Protein AF-A0A2K1E3D7-F1 (afdb_monomer_lite)

Structure (mmCIF, N/CA/C/O backbone):
data_AF-A0A2K1E3D7-F1
#
_entry.id   AF-A0A2K1E3D7-F1
#
loop_
_atom_site.group_PDB
_atom_site.id
_atom_site.type_symbol
_atom_site.label_atom_id
_atom_site.label_alt_id
_atom_site.label_comp_id
_atom_site.label_asym_id
_atom_site.label_entity_id
_atom_site.label_seq_id
_atom_site.pdbx_PDB_ins_code
_atom_site.Cartn_x
_atom_site.Cartn_y
_atom_site.Cartn_z
_atom_site.occupancy
_atom_site.B_iso_or_equiv
_atom_site.auth_seq_id
_atom_site.auth_comp_id
_atom_site.auth_asym_id
_atom_site.auth_atom_id
_atom_site.pdbx_PDB_model_num
ATOM 1 N N . MET A 1 1 ? 0.948 -9.200 -17.420 1.00 58.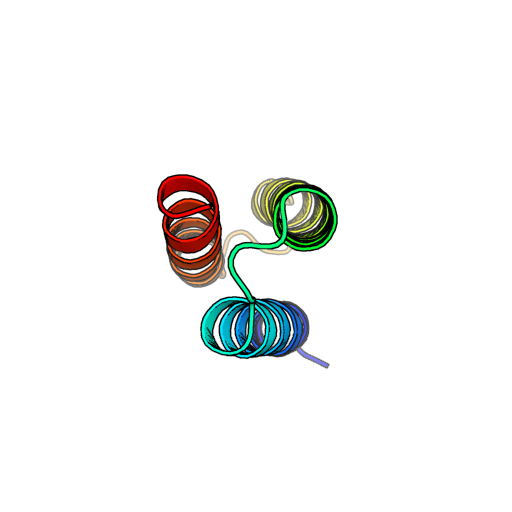81 1 MET A N 1
ATOM 2 C CA . MET A 1 1 ? 0.116 -8.530 -16.407 1.00 58.81 1 MET A CA 1
ATOM 3 C C . MET A 1 1 ? 0.854 -7.258 -16.060 1.00 58.81 1 MET A C 1
ATOM 5 O O . MET A 1 1 ? 2.060 -7.344 -15.872 1.00 58.81 1 MET A O 1
ATOM 9 N N . ASP A 1 2 ? 0.186 -6.115 -16.163 1.00 86.75 2 ASP A N 1
ATOM 10 C CA . ASP A 1 2 ? 0.774 -4.799 -15.898 1.00 86.75 2 ASP A CA 1
ATOM 11 C C . ASP A 1 2 ? 1.115 -4.685 -14.404 1.00 86.75 2 ASP A C 1
ATOM 13 O O . ASP A 1 2 ? 0.310 -5.106 -13.572 1.00 86.75 2 ASP A O 1
ATOM 17 N N . ILE A 1 3 ? 2.305 -4.183 -14.068 1.00 93.19 3 ILE A N 1
ATOM 18 C CA . ILE A 1 3 ? 2.751 -4.036 -12.677 1.00 93.19 3 ILE A CA 1
ATOM 19 C C . ILE A 1 3 ? 1.841 -3.082 -11.901 1.00 93.19 3 ILE A C 1
ATOM 21 O O . ILE A 1 3 ? 1.550 -3.333 -10.733 1.00 93.19 3 ILE A O 1
ATOM 25 N N . ILE A 1 4 ? 1.312 -2.058 -12.574 1.00 95.88 4 ILE A N 1
ATOM 26 C CA . ILE A 1 4 ? 0.352 -1.134 -11.976 1.00 95.88 4 ILE A CA 1
ATOM 27 C C . ILE A 1 4 ? -0.946 -1.858 -11.646 1.00 95.88 4 ILE A C 1
ATOM 29 O O . ILE A 1 4 ? -1.431 -1.727 -10.532 1.00 95.88 4 ILE A O 1
ATOM 33 N N . ASN A 1 5 ? -1.456 -2.716 -12.534 1.00 96.38 5 ASN A N 1
ATOM 34 C CA . ASN A 1 5 ? -2.667 -3.491 -12.237 1.00 96.38 5 ASN A CA 1
ATOM 35 C C . ASN A 1 5 ? -2.484 -4.418 -11.028 1.00 96.38 5 ASN A C 1
ATOM 37 O O . ASN A 1 5 ? -3.408 -4.552 -10.233 1.00 96.38 5 ASN A O 1
ATOM 41 N N . ILE A 1 6 ? -1.300 -5.024 -10.866 1.00 96.12 6 ILE A N 1
ATOM 42 C CA . ILE A 1 6 ? -0.991 -5.849 -9.686 1.00 96.12 6 ILE A CA 1
ATOM 43 C C . ILE A 1 6 ? -1.095 -5.008 -8.414 1.00 96.12 6 ILE A C 1
ATOM 45 O O . ILE A 1 6 ? -1.782 -5.399 -7.474 1.00 96.12 6 ILE A O 1
ATOM 49 N N . TYR A 1 7 ? -0.439 -3.848 -8.386 1.00 97.88 7 TYR A N 1
ATOM 50 C CA . TYR A 1 7 ? -0.485 -2.990 -7.209 1.00 97.88 7 TYR A CA 1
ATOM 51 C C . TYR A 1 7 ? -1.873 -2.405 -6.967 1.00 97.88 7 TYR A C 1
ATOM 53 O O . TYR A 1 7 ? -2.295 -2.350 -5.819 1.00 97.88 7 TYR A O 1
ATOM 61 N N . THR A 1 8 ? -2.616 -2.038 -8.010 1.00 98.06 8 THR A N 1
ATOM 62 C CA . THR A 1 8 ? -4.003 -1.576 -7.886 1.00 98.06 8 THR A CA 1
ATOM 63 C C . THR A 1 8 ? -4.873 -2.613 -7.182 1.00 98.06 8 THR A C 1
ATOM 65 O O . THR A 1 8 ? -5.550 -2.265 -6.219 1.00 98.06 8 THR A O 1
ATOM 68 N N . GLU A 1 9 ? -4.802 -3.885 -7.586 1.00 97.88 9 GLU A N 1
ATOM 69 C CA . GLU A 1 9 ? -5.548 -4.970 -6.932 1.00 97.88 9 GLU A CA 1
ATOM 70 C C . GLU A 1 9 ? -5.142 -5.143 -5.456 1.00 97.88 9 GLU A C 1
ATOM 72 O O . GLU A 1 9 ? -5.997 -5.342 -4.591 1.00 97.88 9 GLU A O 1
ATOM 77 N N . GLU A 1 10 ? -3.846 -5.038 -5.141 1.00 97.94 10 GLU A N 1
ATOM 78 C CA . GLU A 1 10 ? -3.363 -5.111 -3.757 1.00 97.94 10 GLU A CA 1
ATOM 79 C C . GLU A 1 10 ? -3.836 -3.923 -2.904 1.00 97.94 10 GLU A C 1
ATOM 81 O O . GLU A 1 10 ? -4.265 -4.124 -1.765 1.00 97.94 10 GLU A O 1
ATOM 86 N N . VAL A 1 11 ? -3.795 -2.696 -3.439 1.00 98.31 11 VAL A N 1
ATOM 87 C CA . VAL A 1 11 ? -4.271 -1.493 -2.738 1.00 98.31 11 VAL A CA 1
ATOM 88 C C . VAL A 1 11 ? -5.780 -1.567 -2.506 1.00 98.31 11 VAL A C 1
ATOM 90 O O . VAL A 1 11 ? -6.223 -1.343 -1.382 1.00 98.31 11 VAL A O 1
ATOM 93 N N . GLU A 1 12 ? -6.568 -1.948 -3.513 1.00 98.06 12 GLU A N 1
ATOM 94 C CA . GLU A 1 12 ? -8.023 -2.114 -3.378 1.00 98.06 12 GLU A CA 1
ATOM 95 C C . GLU A 1 12 ? -8.384 -3.172 -2.324 1.00 98.06 12 GLU A C 1
ATOM 97 O O . GLU A 1 12 ? -9.312 -2.988 -1.533 1.00 98.06 12 GLU A O 1
ATOM 102 N N . ALA A 1 13 ? -7.628 -4.271 -2.255 1.00 97.69 13 ALA A N 1
ATOM 103 C CA . ALA A 1 13 ? -7.828 -5.288 -1.229 1.00 97.69 13 ALA A CA 1
ATOM 104 C C . ALA A 1 13 ? -7.540 -4.754 0.186 1.00 97.69 13 ALA A C 1
ATOM 106 O O . ALA A 1 13 ? -8.270 -5.083 1.125 1.00 97.69 13 ALA A O 1
ATOM 107 N N . LEU A 1 14 ? -6.498 -3.933 0.355 1.00 97.75 14 LEU A N 1
ATOM 108 C CA . LEU A 1 14 ? -6.182 -3.290 1.634 1.00 97.75 14 LEU A CA 1
ATOM 109 C C . LEU A 1 14 ? -7.235 -2.250 2.033 1.00 97.75 14 LEU A C 1
ATOM 111 O O . LEU A 1 14 ? -7.614 -2.200 3.202 1.00 97.75 14 LEU A O 1
ATOM 115 N N . GLU A 1 15 ? -7.752 -1.469 1.085 1.00 97.06 15 GLU A N 1
ATOM 116 C CA . GLU A 1 15 ? -8.846 -0.518 1.318 1.00 97.06 15 GLU A CA 1
ATOM 117 C C . GLU A 1 15 ? -10.120 -1.239 1.772 1.00 97.06 15 GLU A C 1
ATOM 119 O O . GLU A 1 15 ? -10.705 -0.872 2.789 1.00 97.06 15 GLU A O 1
ATOM 124 N N . ALA A 1 16 ? -10.499 -2.335 1.110 1.00 96.56 16 ALA A N 1
ATOM 125 C CA . ALA A 1 16 ? -11.647 -3.140 1.525 1.00 96.56 16 ALA A CA 1
ATOM 126 C C . ALA A 1 16 ? -11.460 -3.738 2.933 1.00 96.56 16 ALA A C 1
ATOM 128 O O . ALA A 1 16 ? -12.391 -3.748 3.744 1.00 96.56 16 ALA A O 1
ATOM 129 N N . LYS A 1 17 ? -10.247 -4.212 3.258 1.00 95.25 17 LYS A N 1
ATOM 130 C CA . LYS A 1 17 ? -9.918 -4.663 4.619 1.00 95.25 17 LYS A CA 1
ATOM 131 C C . LYS A 1 17 ? -10.057 -3.521 5.622 1.00 95.25 17 LYS A C 1
ATOM 133 O O . LYS A 1 17 ? -10.672 -3.738 6.663 1.00 95.25 17 LYS A O 1
ATOM 138 N N . PHE A 1 18 ? -9.542 -2.335 5.300 1.00 94.50 18 PHE A N 1
ATOM 139 C CA . PHE A 1 18 ? -9.637 -1.135 6.130 1.00 94.50 18 PHE A CA 1
ATOM 140 C C . PHE A 1 18 ? -11.088 -0.721 6.393 1.00 94.50 18 PHE A C 1
ATOM 142 O O . PHE A 1 18 ? -11.451 -0.498 7.542 1.00 94.50 18 PHE A O 1
ATOM 149 N N . GLU A 1 19 ? -11.950 -0.709 5.377 1.00 92.69 19 GLU A N 1
ATOM 150 C CA . GLU A 1 19 ? -13.381 -0.406 5.541 1.00 92.69 19 GLU A CA 1
ATOM 151 C C . GLU A 1 19 ? -14.107 -1.416 6.442 1.00 92.69 19 GLU A C 1
ATOM 153 O O . GLU A 1 19 ? -15.072 -1.074 7.127 1.00 92.69 19 GLU A O 1
ATOM 158 N N . SER A 1 20 ? -13.641 -2.667 6.451 1.00 91.38 20 SER A N 1
ATOM 159 C CA . SER A 1 20 ? -14.195 -3.742 7.278 1.00 91.38 20 SER A CA 1
ATOM 160 C C . SER A 1 20 ? -13.526 -3.891 8.649 1.00 91.38 20 SER A C 1
ATOM 162 O O . SER A 1 20 ? -13.961 -4.728 9.448 1.00 91.38 20 SER A O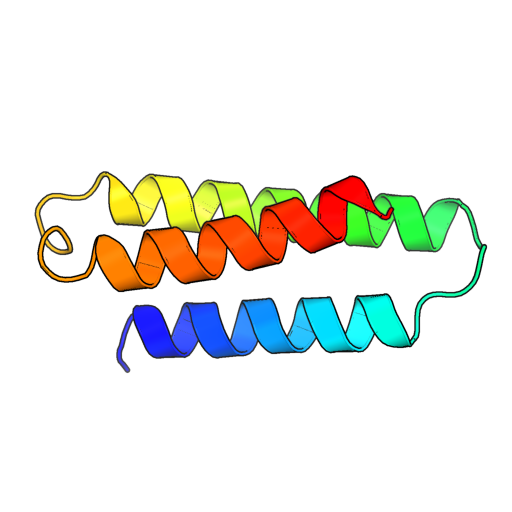 1
ATOM 164 N N . VAL A 1 21 ? -12.462 -3.125 8.924 1.00 88.25 21 VAL A N 1
ATOM 165 C CA . VAL A 1 21 ? -11.654 -3.295 10.133 1.00 88.25 21 VAL A CA 1
ATOM 166 C C . VAL A 1 21 ? -12.471 -2.884 11.356 1.00 88.25 21 VAL A C 1
ATOM 168 O O . VAL A 1 21 ? -13.079 -1.816 11.402 1.00 88.25 21 VAL A O 1
ATOM 171 N N . SER A 1 22 ? -12.514 -3.750 12.366 1.00 80.44 22 SER A N 1
ATOM 172 C CA . SER A 1 22 ? -13.080 -3.394 13.666 1.00 80.44 22 SER A CA 1
ATOM 173 C C . SER A 1 22 ? -12.052 -2.614 14.494 1.00 80.44 22 SER A C 1
ATOM 175 O O . SER A 1 22 ? -10.856 -2.641 14.206 1.00 80.44 22 SER A O 1
ATOM 177 N N . ASP A 1 23 ? -12.486 -1.966 15.579 1.00 78.56 23 ASP A N 1
ATOM 178 C CA . ASP A 1 23 ? -11.593 -1.290 16.543 1.00 78.56 23 ASP A CA 1
ATOM 179 C C . ASP A 1 23 ? -10.705 -2.255 17.366 1.00 78.56 23 ASP A C 1
ATOM 181 O O . ASP A 1 23 ? -10.154 -1.893 18.407 1.00 78.56 23 ASP A O 1
ATOM 185 N N . ASP A 1 24 ? -10.550 -3.500 16.918 1.00 88.94 24 ASP A N 1
ATOM 186 C CA . ASP A 1 24 ? -9.621 -4.449 17.509 1.00 88.94 24 ASP A CA 1
ATOM 187 C C . ASP A 1 24 ? -8.169 -4.041 17.210 1.00 88.94 24 ASP A C 1
ATOM 189 O O . ASP A 1 24 ? -7.734 -3.972 16.058 1.00 88.94 24 ASP A O 1
ATOM 193 N N . SER A 1 25 ? -7.406 -3.784 18.275 1.00 86.31 25 SER A N 1
ATOM 194 C CA . SER A 1 25 ? -6.024 -3.298 18.189 1.00 86.31 25 SER A CA 1
ATOM 195 C C . SER A 1 25 ? -5.111 -4.226 17.388 1.00 86.31 25 SER A C 1
ATOM 197 O O . SER A 1 25 ? -4.255 -3.734 16.660 1.00 86.31 25 SER A O 1
ATOM 199 N N . LEU A 1 26 ? -5.271 -5.546 17.524 1.00 89.75 26 LEU A N 1
ATOM 200 C CA . LEU A 1 26 ? -4.413 -6.518 16.843 1.00 89.75 26 LEU A CA 1
ATOM 201 C C . LEU A 1 26 ? -4.713 -6.545 15.341 1.00 89.75 26 LEU A C 1
ATOM 203 O O . LEU A 1 26 ? -3.806 -6.594 14.516 1.00 89.75 26 LEU A O 1
ATOM 207 N N . THR A 1 27 ? -5.992 -6.459 14.978 1.00 90.44 27 THR A N 1
ATOM 208 C CA . THR A 1 27 ? -6.430 -6.416 13.580 1.00 90.44 27 THR A CA 1
ATOM 209 C C . THR A 1 27 ? -5.946 -5.142 12.879 1.00 90.44 27 THR A C 1
ATOM 211 O O . THR A 1 27 ? -5.457 -5.216 11.752 1.00 90.44 27 THR A O 1
ATOM 214 N N . ARG A 1 28 ? -6.010 -3.983 13.552 1.00 93.44 28 ARG A N 1
ATOM 215 C CA . ARG A 1 28 ? -5.476 -2.714 13.023 1.00 93.44 28 ARG A CA 1
ATOM 216 C C . ARG A 1 28 ? -3.953 -2.739 12.878 1.00 93.44 28 ARG A C 1
ATOM 218 O O . ARG A 1 28 ? -3.440 -2.237 11.882 1.00 93.44 28 ARG A O 1
ATOM 225 N N . GLU A 1 29 ? -3.236 -3.335 13.833 1.00 94.19 29 GLU A N 1
ATOM 226 C CA . GLU A 1 29 ? -1.774 -3.485 13.771 1.00 94.19 29 GLU A CA 1
ATOM 227 C C . GLU A 1 29 ? -1.346 -4.373 12.597 1.00 94.19 29 GLU A C 1
ATOM 229 O O . GLU A 1 29 ? -0.508 -3.957 11.798 1.00 94.19 29 GLU A O 1
ATOM 234 N N . ASN A 1 30 ? -1.991 -5.530 12.422 1.00 94.50 30 ASN A N 1
ATOM 235 C CA . ASN A 1 30 ? -1.717 -6.423 11.295 1.00 94.50 30 ASN A CA 1
ATOM 236 C C . ASN A 1 30 ? -1.996 -5.739 9.950 1.00 94.50 30 ASN A C 1
ATOM 238 O O . ASN A 1 30 ? -1.175 -5.800 9.040 1.00 94.50 30 ASN A O 1
ATOM 242 N N . LEU A 1 31 ? -3.128 -5.036 9.822 1.00 95.81 31 LEU A N 1
ATOM 243 C CA . LEU A 1 31 ? -3.449 -4.305 8.594 1.00 95.81 31 LEU A CA 1
ATOM 244 C C . LEU A 1 31 ? -2.426 -3.196 8.310 1.00 95.81 31 LEU A C 1
ATOM 246 O O . LEU A 1 31 ? -2.059 -2.967 7.156 1.00 95.81 31 LEU A O 1
ATOM 250 N N . LYS A 1 32 ? -1.932 -2.523 9.352 1.00 96.00 32 LYS A N 1
ATOM 251 C CA . LYS A 1 32 ? -0.878 -1.517 9.221 1.00 96.00 32 LYS A CA 1
ATOM 252 C C . LYS A 1 32 ? 0.431 -2.132 8.724 1.00 96.00 32 LYS A C 1
ATOM 254 O O . LYS A 1 32 ? 1.066 -1.545 7.850 1.00 96.00 32 LYS A O 1
ATOM 259 N N . GLU A 1 33 ? 0.823 -3.293 9.246 1.00 97.31 33 GLU A N 1
ATOM 260 C CA . GLU A 1 33 ? 2.008 -4.030 8.790 1.00 97.31 33 GLU A CA 1
ATOM 261 C C . GLU A 1 33 ? 1.876 -4.446 7.319 1.00 97.31 33 GLU A C 1
ATOM 263 O O . GLU A 1 33 ? 2.731 -4.083 6.511 1.00 97.31 33 GLU A O 1
ATOM 268 N N . GLU A 1 34 ? 0.759 -5.075 6.939 1.00 97.50 34 GLU A N 1
ATOM 269 C CA . GLU A 1 34 ? 0.477 -5.448 5.544 1.00 97.50 34 GLU A CA 1
ATOM 270 C C . GLU A 1 34 ? 0.536 -4.230 4.602 1.00 97.50 34 GLU A C 1
ATOM 272 O O . GLU A 1 34 ? 1.144 -4.279 3.531 1.00 97.50 34 GLU A O 1
ATOM 277 N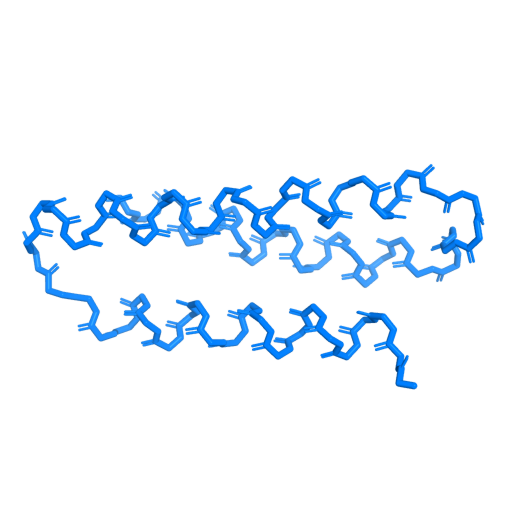 N . THR A 1 35 ? -0.041 -3.097 5.019 1.00 97.94 35 THR A N 1
ATOM 278 C CA . THR A 1 35 ? -0.028 -1.853 4.229 1.00 97.94 35 THR A CA 1
ATOM 279 C C . THR A 1 35 ? 1.395 -1.308 4.056 1.00 97.94 35 THR A C 1
ATOM 281 O O . THR A 1 35 ? 1.757 -0.826 2.979 1.00 97.94 35 THR A O 1
ATOM 284 N N . HIS A 1 36 ? 2.240 -1.409 5.087 1.00 98.12 36 HIS A N 1
ATOM 285 C CA . HIS A 1 36 ? 3.648 -1.020 5.003 1.00 98.12 36 HIS A CA 1
ATOM 286 C C . HIS A 1 36 ? 4.465 -1.928 4.076 1.00 98.12 36 HIS A C 1
ATOM 288 O O . HIS A 1 36 ? 5.336 -1.421 3.363 1.00 98.12 36 HIS A O 1
ATOM 294 N N . GLU A 1 37 ? 4.196 -3.234 4.049 1.00 98.25 37 GLU A N 1
ATOM 295 C CA . GLU A 1 37 ? 4.870 -4.167 3.140 1.00 98.25 37 GLU A CA 1
ATOM 296 C C . GLU A 1 37 ? 4.578 -3.840 1.672 1.00 98.25 37 GLU A C 1
ATOM 298 O O . GLU A 1 37 ? 5.507 -3.751 0.862 1.00 98.25 37 GLU A O 1
ATOM 303 N N . VAL A 1 38 ? 3.307 -3.593 1.329 1.00 98.19 38 VAL A N 1
ATOM 304 C CA . VAL A 1 38 ? 2.921 -3.185 -0.032 1.00 98.19 38 VAL A CA 1
ATOM 305 C C . VAL A 1 38 ? 3.578 -1.855 -0.394 1.00 98.19 38 VAL A C 1
ATOM 307 O O . VAL A 1 38 ? 4.208 -1.757 -1.447 1.00 98.19 38 VAL A O 1
ATOM 310 N N . LEU A 1 39 ? 3.541 -0.865 0.505 1.00 98.12 39 LEU A N 1
ATOM 311 C CA . LEU A 1 39 ? 4.179 0.437 0.291 1.00 98.12 39 LEU A CA 1
ATOM 312 C C . LEU A 1 39 ? 5.688 0.315 0.025 1.00 98.12 39 LEU A C 1
ATOM 314 O O . LEU A 1 39 ? 6.227 1.019 -0.829 1.00 98.12 39 LEU A O 1
ATOM 318 N N . ALA A 1 40 ? 6.383 -0.566 0.748 1.00 98.00 40 ALA A N 1
ATOM 319 C CA . ALA A 1 40 ? 7.816 -0.778 0.572 1.00 98.00 40 ALA A CA 1
ATOM 320 C C . ALA A 1 40 ? 8.149 -1.392 -0.796 1.00 98.00 40 ALA A C 1
ATOM 322 O O . ALA A 1 40 ? 9.110 -0.963 -1.440 1.00 98.00 40 ALA A O 1
ATOM 323 N N . ARG A 1 41 ? 7.360 -2.374 -1.252 1.00 97.69 41 ARG A N 1
ATOM 324 C CA . ARG A 1 41 ? 7.529 -2.975 -2.585 1.00 97.69 41 ARG A CA 1
ATOM 325 C C . ARG A 1 41 ? 7.250 -1.961 -3.686 1.00 97.69 41 ARG A C 1
ATOM 327 O O . ARG A 1 41 ? 8.066 -1.813 -4.589 1.00 97.69 41 ARG A O 1
ATOM 334 N N . LEU A 1 42 ? 6.172 -1.200 -3.535 1.00 97.06 42 LEU A N 1
ATOM 335 C CA . LEU A 1 42 ? 5.772 -0.184 -4.492 1.00 97.06 42 LEU A CA 1
ATO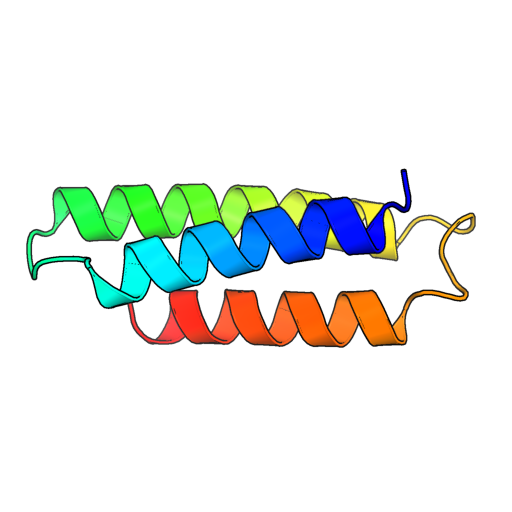M 336 C C . LEU A 1 42 ? 6.860 0.886 -4.655 1.00 97.06 42 LEU A C 1
ATOM 338 O O . LEU A 1 42 ? 7.292 1.144 -5.771 1.00 97.06 42 LEU A O 1
ATOM 342 N N . LYS A 1 43 ? 7.399 1.432 -3.556 1.00 96.31 43 LYS A N 1
ATOM 343 C CA . LYS A 1 43 ? 8.515 2.395 -3.623 1.00 96.31 43 LYS A CA 1
ATOM 344 C C . LYS A 1 43 ? 9.761 1.829 -4.296 1.00 96.31 43 LYS A C 1
ATOM 346 O O . LYS A 1 43 ? 10.413 2.516 -5.071 1.00 96.31 43 LYS A O 1
ATOM 351 N N . LYS A 1 44 ? 10.096 0.570 -4.008 1.00 96.38 44 LYS A N 1
ATOM 352 C CA . LYS A 1 44 ? 11.237 -0.096 -4.640 1.00 96.38 44 LYS A CA 1
ATOM 353 C C . LYS A 1 44 ? 11.057 -0.206 -6.159 1.00 96.38 44 LYS A C 1
ATOM 355 O O . LYS A 1 44 ? 12.026 -0.034 -6.898 1.00 96.38 44 LYS A O 1
ATOM 360 N N . ASP A 1 45 ? 9.845 -0.502 -6.612 1.00 96.06 45 ASP A N 1
ATOM 361 C CA . ASP A 1 45 ? 9.550 -0.600 -8.039 1.00 96.06 45 ASP A CA 1
ATOM 362 C C . ASP A 1 45 ? 9.446 0.787 -8.693 1.00 96.06 45 ASP A C 1
ATOM 364 O O . ASP A 1 45 ? 9.964 0.958 -9.792 1.00 96.06 45 ASP A O 1
ATOM 368 N N . GLN A 1 46 ? 8.919 1.800 -8.000 1.00 95.50 46 GLN A N 1
ATOM 369 C CA . GLN A 1 46 ? 8.949 3.201 -8.443 1.00 95.50 46 GLN A CA 1
ATOM 370 C C . GLN A 1 46 ? 10.380 3.693 -8.723 1.00 95.50 46 GLN A C 1
ATOM 372 O O . GLN A 1 46 ? 10.626 4.350 -9.731 1.00 95.50 46 GLN A O 1
ATOM 377 N N . ASP A 1 47 ? 11.342 3.329 -7.871 1.00 94.94 47 ASP A N 1
ATOM 378 C CA . ASP A 1 47 ? 12.758 3.692 -8.034 1.00 94.94 47 ASP A CA 1
ATOM 379 C C . ASP A 1 47 ? 13.464 2.916 -9.173 1.00 94.94 47 ASP A C 1
ATOM 381 O O . ASP A 1 47 ? 14.643 3.150 -9.464 1.00 94.94 47 ASP A O 1
ATOM 385 N N . THR A 1 48 ? 12.784 1.964 -9.821 1.00 94.62 48 THR A N 1
ATOM 386 C CA . THR A 1 48 ? 13.358 1.156 -10.901 1.00 94.62 48 THR A CA 1
ATOM 387 C C . THR A 1 48 ? 13.230 1.874 -12.245 1.00 94.62 48 THR A C 1
ATOM 389 O O . THR A 1 48 ? 12.133 2.137 -12.723 1.00 94.6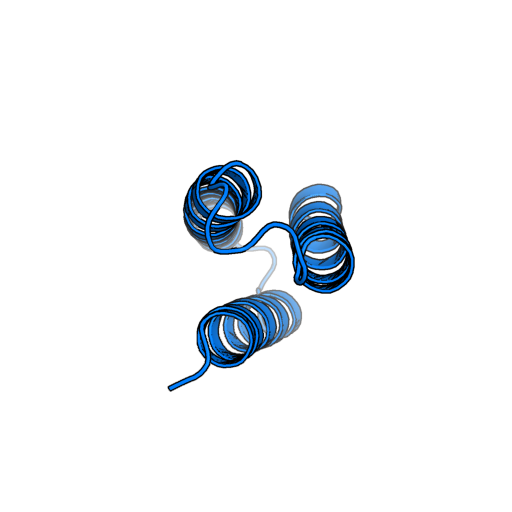2 48 THR A O 1
ATOM 392 N N . GLU A 1 49 ? 14.361 2.096 -12.926 1.00 93.56 49 GLU A N 1
ATOM 393 C CA . GLU A 1 49 ? 14.427 2.801 -14.224 1.00 93.56 49 GLU A CA 1
ATOM 394 C C . GLU A 1 49 ? 13.485 2.214 -15.294 1.00 93.56 49 GLU A C 1
ATOM 396 O O . GLU A 1 49 ? 12.930 2.949 -16.106 1.00 93.56 49 GLU A O 1
ATOM 401 N N . ALA A 1 50 ? 13.244 0.898 -15.263 1.00 92.12 50 ALA A N 1
ATOM 402 C CA . ALA A 1 50 ? 12.331 0.216 -16.183 1.00 92.12 50 ALA A CA 1
ATOM 403 C C . ALA A 1 50 ? 10.857 0.650 -16.057 1.00 92.12 50 ALA A C 1
ATOM 405 O O . ALA A 1 50 ? 10.073 0.354 -16.958 1.00 92.12 50 ALA A O 1
ATOM 406 N N . TYR A 1 51 ? 10.481 1.323 -14.966 1.00 93.75 51 TYR A N 1
ATOM 407 C CA . TYR A 1 51 ? 9.113 1.756 -14.684 1.00 93.75 51 TYR A CA 1
ATOM 408 C C . TYR A 1 51 ? 8.989 3.273 -14.497 1.00 93.75 51 TYR A C 1
ATOM 410 O O . TYR A 1 51 ? 7.974 3.743 -13.994 1.00 93.75 51 TYR A O 1
ATOM 418 N N . PHE A 1 52 ? 9.990 4.049 -14.924 1.00 90.25 52 PHE A N 1
ATOM 419 C CA . PHE A 1 52 ? 9.990 5.508 -14.775 1.00 90.25 52 PHE A CA 1
ATOM 420 C C . PHE A 1 52 ? 8.760 6.181 -15.413 1.00 90.25 52 PHE A C 1
ATOM 422 O O . PHE A 1 52 ? 8.214 7.127 -14.852 1.00 90.25 52 PHE A O 1
ATOM 429 N N . ASP A 1 53 ? 8.279 5.652 -16.542 1.00 94.75 53 ASP A N 1
ATOM 430 C CA . ASP A 1 53 ? 7.080 6.156 -17.231 1.00 94.75 53 ASP A CA 1
ATOM 431 C C . ASP A 1 53 ? 5.773 5.934 -16.439 1.00 94.75 53 ASP A C 1
ATOM 433 O O . ASP A 1 53 ? 4.743 6.493 -16.801 1.00 94.75 53 ASP A O 1
ATOM 437 N N . LEU A 1 54 ? 5.813 5.135 -15.367 1.00 95.56 54 LEU A N 1
ATOM 438 C CA . LEU A 1 54 ? 4.682 4.806 -14.491 1.00 95.56 54 LEU A CA 1
ATOM 439 C C . LEU A 1 54 ? 4.764 5.549 -13.145 1.00 95.56 54 LEU A C 1
ATOM 441 O O . LEU A 1 54 ? 4.066 5.199 -12.194 1.00 95.56 54 LEU A O 1
ATOM 445 N N . ASN A 1 55 ? 5.653 6.544 -13.021 1.00 94.25 55 ASN A N 1
ATOM 446 C CA . ASN A 1 55 ? 5.892 7.230 -11.751 1.00 94.25 55 ASN A CA 1
ATOM 447 C C . ASN A 1 55 ? 4.620 7.880 -11.184 1.00 94.25 55 ASN A C 1
ATOM 449 O O . ASN A 1 55 ? 4.378 7.775 -9.986 1.00 94.25 55 ASN A O 1
ATOM 453 N N . ASP A 1 56 ? 3.798 8.495 -12.036 1.00 96.56 56 ASP A N 1
ATOM 454 C CA . ASP A 1 56 ? 2.545 9.131 -11.613 1.00 96.56 56 ASP A CA 1
ATOM 455 C C . ASP A 1 56 ? 1.550 8.094 -11.052 1.00 96.56 56 ASP A C 1
ATOM 457 O O . ASP A 1 56 ? 0.929 8.331 -10.014 1.00 96.56 56 ASP A O 1
ATOM 461 N N . ASP A 1 57 ? 1.460 6.911 -11.674 1.00 97.62 57 ASP A N 1
ATOM 462 C CA . ASP A 1 57 ? 0.614 5.809 -11.196 1.00 97.62 57 ASP A CA 1
ATOM 463 C C . ASP A 1 57 ? 1.103 5.281 -9.836 1.00 97.62 57 ASP A C 1
ATOM 465 O O . ASP A 1 57 ? 0.315 5.042 -8.916 1.00 97.62 57 ASP A O 1
ATOM 469 N N . PHE A 1 58 ? 2.421 5.132 -9.666 1.00 97.56 58 PHE A N 1
ATOM 470 C CA . PHE A 1 58 ? 2.997 4.755 -8.376 1.00 97.56 58 PHE A CA 1
ATOM 471 C C . PHE A 1 58 ? 2.735 5.805 -7.295 1.00 97.56 58 PHE A C 1
ATOM 473 O O . PHE A 1 58 ? 2.395 5.441 -6.168 1.00 97.56 58 PHE A O 1
ATOM 480 N N . GLU A 1 59 ? 2.869 7.095 -7.607 1.00 97.25 59 GLU A N 1
ATOM 481 C CA . GLU A 1 59 ? 2.588 8.179 -6.662 1.00 97.25 59 GLU A CA 1
ATOM 482 C C . GLU A 1 59 ? 1.130 8.161 -6.188 1.00 97.25 59 GLU A C 1
ATOM 484 O O . GLU A 1 59 ? 0.878 8.305 -4.986 1.00 97.25 59 GLU A O 1
ATOM 489 N N . GLU A 1 60 ? 0.178 7.913 -7.092 1.00 98.25 60 GLU A N 1
ATOM 490 C CA . GLU A 1 60 ? -1.238 7.767 -6.744 1.00 98.25 60 GLU A CA 1
ATOM 491 C C . GLU A 1 60 ? -1.457 6.617 -5.750 1.00 98.25 60 GLU A C 1
ATOM 493 O O . GLU A 1 60 ? -2.072 6.794 -4.690 1.00 98.25 60 GLU A O 1
ATOM 498 N N . LEU A 1 61 ? -0.917 5.438 -6.052 1.00 98.38 61 LEU A N 1
ATOM 499 C CA . LEU A 1 61 ? -1.066 4.255 -5.206 1.00 98.38 61 LEU A CA 1
ATOM 500 C C . LEU A 1 61 ? -0.366 4.426 -3.845 1.00 98.38 61 LEU A C 1
ATOM 502 O O . LEU A 1 61 ? -0.917 4.045 -2.809 1.00 98.38 61 LEU A O 1
ATOM 506 N N . ILE A 1 62 ? 0.806 5.071 -3.806 1.00 98.12 62 ILE A N 1
ATOM 507 C CA . ILE A 1 62 ? 1.496 5.436 -2.557 1.00 98.12 62 ILE A CA 1
ATOM 508 C C . ILE A 1 62 ? 0.619 6.345 -1.703 1.00 98.12 62 ILE A C 1
ATOM 510 O O . ILE A 1 62 ? 0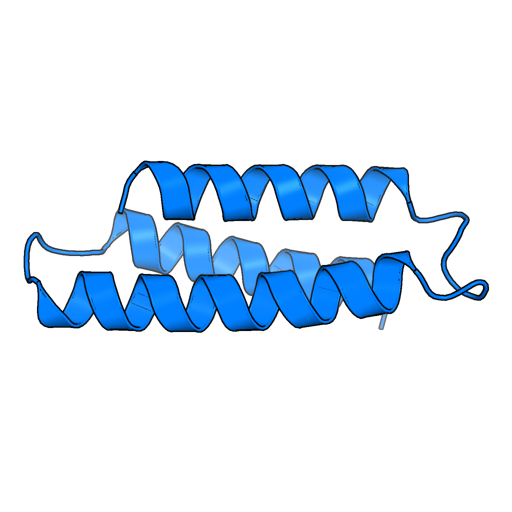.511 6.136 -0.492 1.00 98.12 62 ILE A O 1
ATOM 514 N N . PHE A 1 63 ? -0.000 7.357 -2.311 1.00 98.19 63 PHE A N 1
ATOM 515 C CA . PHE A 1 63 ? -0.850 8.298 -1.592 1.00 98.19 63 PHE A CA 1
ATOM 516 C C . PHE A 1 63 ? -2.055 7.602 -0.945 1.00 98.19 63 PHE A C 1
ATOM 518 O O . PHE A 1 63 ? -2.392 7.890 0.211 1.00 98.19 63 PHE A O 1
ATOM 525 N N . ARG A 1 64 ? -2.662 6.635 -1.641 1.00 98.25 64 ARG A N 1
ATOM 526 C CA . ARG A 1 64 ? -3.752 5.804 -1.103 1.00 98.25 64 ARG A CA 1
ATOM 527 C C . ARG A 1 64 ? -3.299 4.992 0.113 1.00 98.25 64 ARG A C 1
ATOM 529 O O . ARG A 1 64 ? -3.924 5.073 1.170 1.00 98.25 64 ARG A O 1
ATOM 536 N N . LEU A 1 65 ? -2.154 4.310 0.027 1.00 98.06 65 LEU A N 1
ATOM 537 C CA . LEU A 1 65 ? -1.598 3.530 1.144 1.00 98.06 65 LEU A CA 1
ATOM 538 C C . LEU A 1 65 ? -1.235 4.402 2.358 1.00 98.06 65 LEU A C 1
ATOM 540 O O . LEU A 1 65 ? -1.517 4.033 3.499 1.00 98.06 65 LEU A O 1
ATOM 544 N N . ILE A 1 66 ? -0.652 5.585 2.136 1.00 97.00 66 ILE A N 1
ATOM 545 C CA . ILE A 1 66 ? -0.370 6.552 3.213 1.00 97.00 66 ILE A CA 1
ATOM 546 C C . ILE A 1 66 ? -1.670 7.010 3.885 1.00 97.00 66 ILE A C 1
ATOM 548 O O . ILE A 1 66 ? -1.702 7.163 5.108 1.00 97.00 66 ILE A O 1
ATOM 552 N N . SER A 1 67 ? -2.741 7.198 3.112 1.00 96.56 67 SER A N 1
ATOM 553 C CA . SER A 1 67 ? -4.048 7.596 3.641 1.00 96.56 67 SER A CA 1
ATOM 554 C C . SER A 1 67 ? -4.658 6.528 4.553 1.00 96.56 67 SER A C 1
ATOM 556 O O . SER A 1 67 ? -5.220 6.894 5.585 1.00 96.56 67 SER A O 1
ATOM 558 N N . ILE A 1 68 ? -4.496 5.238 4.231 1.00 94.94 68 ILE A N 1
ATOM 559 C CA . ILE A 1 68 ? -4.887 4.120 5.109 1.00 94.94 68 ILE A CA 1
ATOM 560 C C . ILE A 1 68 ? -4.078 4.165 6.413 1.00 94.94 68 ILE A C 1
ATOM 562 O O . ILE A 1 68 ? -4.649 4.215 7.501 1.00 94.94 68 ILE A O 1
ATOM 566 N N . ILE A 1 69 ? -2.744 4.221 6.318 1.00 94.56 69 ILE A N 1
ATOM 567 C CA . ILE A 1 69 ? -1.847 4.222 7.489 1.00 94.56 69 ILE A CA 1
ATOM 568 C C . ILE A 1 69 ? -2.135 5.404 8.422 1.00 94.56 69 ILE A C 1
ATOM 570 O O . ILE A 1 69 ? -2.069 5.252 9.638 1.00 94.56 69 ILE A O 1
ATOM 574 N N . GLY A 1 70 ? -2.444 6.582 7.874 1.00 92.88 70 GLY A N 1
ATOM 575 C CA . GLY A 1 70 ? -2.749 7.778 8.660 1.00 92.88 70 GLY A CA 1
ATOM 576 C C . GLY A 1 70 ? -4.053 7.698 9.462 1.00 92.88 70 GLY A C 1
ATOM 577 O O . GLY A 1 70 ? -4.247 8.509 10.366 1.00 92.88 70 GLY A O 1
ATOM 578 N N . GLN A 1 71 ? -4.935 6.750 9.137 1.00 89.50 71 GLN A N 1
ATOM 579 C CA . GLN A 1 71 ? -6.234 6.553 9.789 1.00 89.50 71 GLN A CA 1
ATOM 580 C C . GLN A 1 71 ? -6.283 5.305 10.690 1.00 89.50 71 GLN A C 1
ATOM 582 O O . GLN A 1 71 ? -7.234 5.163 11.465 1.00 89.50 71 GLN A O 1
ATOM 587 N N . LEU A 1 72 ? -5.278 4.423 10.597 1.00 87.50 72 LEU A N 1
ATOM 588 C CA . LEU A 1 72 ? -5.085 3.235 11.440 1.00 87.50 72 LEU A CA 1
ATOM 589 C C . LEU A 1 72 ? -4.443 3.561 12.791 1.00 87.50 72 LEU A C 1
ATOM 591 O O . LEU A 1 72 ? -5.031 3.090 13.794 1.00 87.50 72 LEU A O 1
#

Secondary structure (DSSP, 8-state):
--HHHHHHHHHHHHHHHHHT--S-HHHHHHHHHHHHHHHHHHHHHHT-GGGGGGHHHHHHHHHHHHHHHTT-

Sequence (72 aa):
MDIINIYTEEVEALEAKFESVSDDSLTRENLKEETHEVLARLKKDQDTEAYFDLNDDFEELIFRLISIIGQL

pLDDT: mean 94.34, std 5.83, range [58.81, 98.38]

Organism: NCBI:txid1445657

Foldseek 3Di:
DDPLVVLVVLLVVLVVLLVVDDPDPVSLVVSLVSLVVSLVVLVVVLPDPVCVVCVVSSVVSNVSSVVSNVVD

Radius of gyration: 12.68 Å; chains: 1; bounding box: 29×18×35 Å